Protein AF-A0A1S2HV06-F1 (afdb_monomer_lite)

Structure (mmCIF, N/CA/C/O backbone):
data_AF-A0A1S2HV06-F1
#
_entry.id   AF-A0A1S2HV06-F1
#
loop_
_atom_site.group_PDB
_atom_site.id
_atom_site.type_symbol
_atom_site.label_atom_id
_atom_site.label_alt_id
_atom_site.label_comp_id
_atom_site.label_asym_id
_atom_site.label_entity_id
_atom_site.label_seq_id
_atom_site.pdbx_PDB_ins_code
_atom_site.Cartn_x
_atom_site.Cartn_y
_atom_site.Cartn_z
_atom_site.occupancy
_atom_site.B_iso_or_equiv
_atom_site.auth_seq_id
_atom_site.auth_comp_id
_atom_site.auth_asym_id
_atom_site.auth_atom_id
_atom_site.pdbx_PDB_model_num
ATOM 1 N N . MET A 1 1 ? 19.088 32.016 2.082 1.00 38.19 1 MET A N 1
ATOM 2 C CA . MET A 1 1 ? 18.646 30.700 1.581 1.00 38.19 1 MET A CA 1
ATOM 3 C C . MET A 1 1 ? 19.718 30.198 0.631 1.00 38.19 1 MET A C 1
ATOM 5 O O . MET A 1 1 ? 19.975 30.865 -0.365 1.00 38.19 1 MET A O 1
ATOM 9 N N . THR A 1 2 ? 20.415 29.122 0.999 1.00 57.50 2 THR A N 1
ATOM 10 C CA . THR A 1 2 ? 21.345 28.423 0.097 1.00 57.50 2 THR A CA 1
ATOM 11 C C . THR A 1 2 ? 20.532 27.887 -1.075 1.00 57.50 2 THR A C 1
ATOM 13 O O . THR A 1 2 ? 19.455 27.332 -0.858 1.00 57.50 2 THR A O 1
ATOM 16 N N . LYS A 1 3 ? 20.990 28.148 -2.306 1.00 59.41 3 LYS A N 1
ATOM 17 C CA . LYS A 1 3 ? 20.370 27.581 -3.509 1.00 59.41 3 LYS A CA 1
ATOM 18 C C . LYS A 1 3 ? 20.389 26.051 -3.369 1.00 59.41 3 LYS A C 1
ATOM 20 O O . LYS A 1 3 ? 21.391 25.551 -2.860 1.00 59.41 3 LYS A O 1
ATOM 25 N N . PRO A 1 4 ? 19.317 25.335 -3.749 1.00 60.47 4 PRO A N 1
ATOM 26 C CA . PRO A 1 4 ? 19.344 23.879 -3.744 1.00 60.47 4 PRO A CA 1
ATOM 27 C C . PRO A 1 4 ? 20.562 23.411 -4.544 1.00 60.47 4 PRO A C 1
ATOM 29 O O . PRO A 1 4 ? 20.870 23.982 -5.591 1.00 60.47 4 PRO A O 1
ATOM 32 N N . ASP A 1 5 ? 21.296 22.453 -3.989 1.00 58.47 5 ASP A N 1
ATOM 33 C CA . ASP A 1 5 ? 22.462 21.860 -4.633 1.00 58.47 5 ASP A CA 1
ATOM 34 C C . ASP A 1 5 ? 21.951 21.109 -5.873 1.00 58.47 5 ASP A C 1
ATOM 36 O O . ASP A 1 5 ? 21.229 20.115 -5.765 1.00 58.47 5 ASP A O 1
ATOM 40 N N . HIS A 1 6 ? 22.172 21.686 -7.054 1.00 57.72 6 HIS A N 1
ATOM 41 C CA . HIS A 1 6 ? 21.817 21.055 -8.319 1.00 57.72 6 HIS A CA 1
ATOM 42 C C . HIS A 1 6 ? 22.951 20.092 -8.684 1.00 57.72 6 HIS A C 1
ATOM 44 O O . HIS A 1 6 ? 23.991 20.495 -9.208 1.00 57.72 6 HIS A O 1
ATOM 50 N N . ASP A 1 7 ? 22.749 18.812 -8.370 1.00 54.69 7 ASP A N 1
ATOM 51 C CA . ASP A 1 7 ? 23.652 17.718 -8.722 1.00 54.69 7 ASP A CA 1
ATOM 52 C C . ASP A 1 7 ? 23.701 17.527 -10.254 1.00 54.69 7 ASP A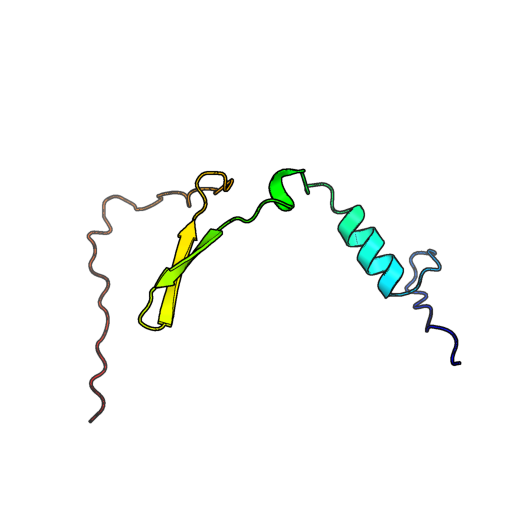 C 1
ATOM 54 O O . ASP A 1 7 ? 22.930 16.760 -10.848 1.00 54.69 7 ASP A O 1
ATOM 58 N N . HIS A 1 8 ? 24.641 18.207 -10.920 1.00 54.94 8 HIS A N 1
ATOM 59 C CA . HIS A 1 8 ? 24.975 18.005 -12.336 1.00 54.94 8 HIS A CA 1
ATOM 60 C C . HIS A 1 8 ? 25.729 16.677 -12.548 1.00 54.94 8 HIS A C 1
ATOM 62 O O . HIS A 1 8 ? 26.910 16.643 -12.897 1.00 54.94 8 HIS A O 1
ATOM 68 N N . LEU A 1 9 ? 25.051 15.549 -12.346 1.00 52.06 9 LEU A N 1
ATOM 69 C CA . LEU A 1 9 ? 25.593 14.219 -12.632 1.00 52.06 9 LEU A CA 1
ATOM 70 C C . LEU A 1 9 ? 25.503 13.896 -14.132 1.00 52.06 9 LEU A C 1
ATOM 72 O O . LEU A 1 9 ? 24.717 13.047 -14.514 1.00 52.06 9 LEU A O 1
ATOM 76 N N . GLY A 1 10 ? 26.311 14.553 -14.973 1.00 55.72 10 GLY A N 1
ATOM 77 C CA . GLY A 1 10 ? 26.735 14.093 -16.315 1.00 55.72 10 GLY A CA 1
ATOM 78 C C . GLY A 1 10 ? 25.680 13.754 -17.389 1.00 55.72 10 GLY A C 1
ATOM 79 O O . GLY A 1 10 ? 26.058 13.490 -18.527 1.00 55.72 10 GLY A O 1
ATOM 80 N N . ASP A 1 11 ? 24.390 13.771 -17.068 1.00 61.72 11 ASP A N 1
ATOM 81 C CA . ASP A 1 11 ? 23.255 13.388 -17.916 1.00 61.72 11 ASP A CA 1
ATOM 82 C C . ASP A 1 11 ? 22.621 14.586 -18.644 1.00 61.72 11 ASP A C 1
ATOM 84 O O . ASP A 1 11 ? 21.721 14.420 -19.466 1.00 61.72 11 ASP A O 1
ATOM 88 N N . GLY A 1 12 ? 23.127 15.797 -18.383 1.00 61.31 12 GLY A N 1
ATOM 89 C CA . GLY A 1 12 ? 22.706 17.036 -19.039 1.00 61.31 12 GLY A CA 1
ATOM 90 C C . GLY A 1 12 ? 21.339 17.555 -18.591 1.00 61.31 12 GLY A C 1
ATOM 91 O O . GLY A 1 12 ? 20.839 18.507 -19.191 1.00 61.31 12 GLY A O 1
ATOM 92 N N . VAL A 1 13 ? 20.737 16.966 -17.552 1.00 62.81 13 VAL A N 1
ATOM 93 C CA . VAL A 1 13 ? 19.421 17.362 -17.041 1.00 62.81 13 VAL A CA 1
ATOM 94 C C . VAL A 1 13 ? 19.590 18.152 -15.744 1.00 62.81 13 VAL A C 1
ATOM 96 O O . VAL A 1 13 ? 19.927 17.605 -14.692 1.00 62.81 13 VAL A O 1
ATOM 99 N N . ASP A 1 14 ? 19.354 19.462 -15.833 1.00 67.81 14 ASP A N 1
ATOM 100 C CA . ASP A 1 14 ? 19.434 20.389 -14.703 1.00 67.81 14 ASP A CA 1
ATOM 101 C C . ASP A 1 14 ? 18.147 20.331 -13.864 1.00 67.81 14 ASP A C 1
ATOM 103 O O . ASP A 1 14 ? 17.171 21.034 -14.124 1.00 67.81 14 ASP A O 1
ATOM 107 N N . MET A 1 15 ? 18.123 19.419 -12.896 1.00 77.00 15 MET A N 1
ATOM 108 C CA . MET A 1 15 ? 17.024 19.220 -11.949 1.00 77.00 15 MET A CA 1
ATOM 109 C C . MET A 1 15 ? 17.606 18.965 -10.564 1.00 77.00 15 MET A C 1
ATOM 111 O O . MET A 1 15 ? 18.651 18.320 -10.440 1.00 77.00 15 MET A O 1
ATOM 115 N N . SER A 1 16 ? 16.917 19.427 -9.519 1.00 80.69 16 SER A N 1
ATOM 116 C CA . SER A 1 16 ? 17.303 19.084 -8.152 1.00 80.69 16 SER A CA 1
ATOM 117 C C . SER A 1 16 ? 17.148 17.579 -7.898 1.00 80.69 16 SER A C 1
ATOM 119 O O . SER A 1 16 ? 16.391 16.879 -8.578 1.00 80.69 16 SER A O 1
ATOM 121 N N . PHE A 1 17 ? 17.848 17.071 -6.882 1.00 78.25 17 PHE A N 1
ATOM 122 C CA . PHE A 1 17 ? 17.762 15.665 -6.480 1.00 78.25 17 PHE A CA 1
ATOM 123 C C . PHE A 1 17 ? 16.312 15.201 -6.240 1.00 78.25 17 PHE A C 1
ATOM 125 O O . PHE A 1 17 ? 15.918 14.132 -6.711 1.00 78.25 17 PHE A O 1
ATOM 132 N N . GLU A 1 18 ? 15.507 16.013 -5.544 1.00 79.75 18 GLU A N 1
ATOM 133 C CA . GLU A 1 18 ? 14.106 15.684 -5.255 1.00 79.75 18 GLU A CA 1
ATOM 134 C C . GLU A 1 18 ? 13.271 15.641 -6.542 1.00 79.75 18 GLU A C 1
ATOM 136 O O . GLU A 1 18 ? 12.518 14.695 -6.754 1.00 79.75 18 GLU A O 1
ATOM 141 N N . GLU A 1 19 ? 13.464 16.591 -7.459 1.00 78.75 19 GLU A N 1
ATOM 142 C CA . GLU A 1 19 ? 12.776 16.594 -8.755 1.00 78.75 19 GLU A CA 1
ATOM 143 C C . GLU A 1 19 ? 13.145 15.372 -9.608 1.00 78.75 19 GLU A C 1
ATOM 145 O O . GLU A 1 19 ? 12.256 14.730 -10.169 1.00 78.75 19 GLU A O 1
ATOM 150 N N . ARG A 1 20 ? 14.426 14.980 -9.654 1.00 79.50 20 ARG A N 1
ATOM 151 C CA . ARG A 1 20 ? 14.881 13.786 -10.391 1.00 79.50 20 ARG A CA 1
ATOM 152 C C . ARG A 1 20 ? 14.324 12.495 -9.794 1.00 79.50 20 ARG A C 1
ATOM 154 O O . ARG A 1 20 ? 13.936 11.589 -10.533 1.00 79.50 20 ARG A O 1
ATOM 161 N N . ARG A 1 21 ? 14.269 12.395 -8.464 1.00 81.06 21 ARG A N 1
ATOM 162 C CA . ARG A 1 21 ? 13.672 11.256 -7.757 1.00 81.06 21 ARG A CA 1
ATOM 163 C C . ARG A 1 21 ? 12.189 11.116 -8.107 1.00 81.06 21 ARG A C 1
ATOM 165 O O . ARG A 1 21 ? 11.758 10.022 -8.465 1.00 81.06 21 ARG A O 1
ATOM 172 N N . GLN A 1 22 ? 11.433 12.214 -8.066 1.00 77.81 22 GLN A N 1
ATOM 173 C CA . GLN A 1 22 ? 10.011 12.228 -8.427 1.00 77.81 22 GLN A CA 1
ATOM 174 C C . GLN A 1 22 ? 9.783 11.907 -9.911 1.00 77.81 22 GLN A C 1
ATOM 176 O O . GLN A 1 22 ? 8.908 11.108 -10.243 1.00 77.81 22 GLN A O 1
ATOM 181 N N . ASP A 1 23 ? 10.595 12.468 -10.809 1.00 74.69 23 ASP A N 1
ATOM 182 C CA . ASP A 1 23 ? 10.550 12.168 -12.244 1.00 74.69 23 ASP A CA 1
ATOM 183 C C . ASP A 1 23 ? 10.887 10.692 -12.527 1.00 74.69 23 ASP A C 1
ATOM 185 O O . ASP A 1 23 ? 10.221 10.058 -13.341 1.00 74.69 23 ASP A O 1
ATOM 189 N N . THR A 1 24 ? 11.829 10.099 -11.787 1.00 71.12 24 THR A N 1
ATOM 190 C CA . THR A 1 24 ? 12.178 8.672 -11.891 1.00 71.12 24 THR A CA 1
ATOM 191 C C . THR A 1 24 ? 11.041 7.767 -11.419 1.00 71.12 24 THR A C 1
ATOM 193 O O . THR A 1 24 ? 10.692 6.824 -12.127 1.00 71.12 24 THR A O 1
ATOM 196 N N . PHE A 1 25 ? 10.412 8.061 -10.275 1.00 70.19 25 PHE A N 1
ATOM 197 C CA . PHE A 1 25 ? 9.238 7.309 -9.814 1.00 70.19 25 PHE A CA 1
ATOM 198 C C . PHE A 1 25 ? 8.053 7.444 -10.774 1.00 70.19 25 PHE A C 1
ATOM 200 O O . PHE A 1 25 ? 7.359 6.467 -11.027 1.00 70.19 25 PHE A O 1
ATOM 207 N N . ARG A 1 26 ? 7.851 8.627 -11.367 1.00 66.69 26 ARG A N 1
ATOM 208 C CA . ARG A 1 26 ? 6.791 8.862 -12.357 1.00 66.69 26 ARG A CA 1
ATOM 209 C C . ARG A 1 26 ? 7.074 8.198 -13.710 1.00 66.69 26 ARG A C 1
ATOM 211 O O . ARG A 1 26 ? 6.137 7.815 -14.404 1.00 66.69 26 ARG A O 1
ATOM 218 N N . ARG A 1 27 ? 8.349 8.086 -14.105 1.00 62.44 27 ARG A N 1
ATOM 219 C CA . ARG A 1 27 ? 8.800 7.413 -15.339 1.00 62.44 27 ARG A CA 1
ATOM 220 C C . ARG A 1 27 ? 9.004 5.912 -15.188 1.00 62.44 27 ARG A C 1
ATOM 222 O O . ARG A 1 27 ? 9.140 5.251 -16.218 1.00 62.44 27 ARG A O 1
ATOM 229 N N . MET A 1 28 ? 9.031 5.368 -13.968 1.00 59.56 28 MET A N 1
ATOM 230 C CA . MET A 1 28 ? 8.961 3.926 -13.724 1.00 59.56 28 MET A CA 1
ATOM 231 C C . MET A 1 28 ? 7.620 3.408 -14.260 1.00 59.56 28 MET A C 1
ATOM 233 O O . MET A 1 28 ? 6.606 3.340 -13.575 1.00 59.56 28 MET A O 1
ATOM 237 N N . SER A 1 29 ? 7.624 3.109 -15.558 1.00 58.00 29 SER A N 1
ATOM 238 C CA . SER A 1 29 ? 6.513 2.547 -16.306 1.00 58.00 29 SER A CA 1
ATOM 239 C C . SER A 1 29 ? 6.212 1.167 -15.737 1.00 58.00 29 SER A C 1
ATOM 241 O O . SER A 1 29 ? 7.029 0.252 -15.837 1.00 58.00 29 SER A O 1
ATOM 243 N N . GLY A 1 30 ? 5.058 1.054 -15.086 1.00 57.97 30 GLY A N 1
ATOM 244 C CA . GLY A 1 30 ? 4.618 -0.173 -14.435 1.00 57.97 30 GLY A CA 1
ATOM 245 C C . GLY A 1 30 ? 3.601 0.059 -13.326 1.00 57.97 30 GLY A C 1
ATOM 246 O O . GLY A 1 30 ? 2.853 -0.866 -13.037 1.00 57.97 30 GLY A O 1
ATOM 247 N N . SER A 1 31 ? 3.540 1.267 -12.755 1.00 54.59 31 SER A N 1
ATOM 248 C CA . SER A 1 31 ? 2.477 1.606 -11.811 1.00 54.59 31 SER A CA 1
ATOM 249 C C . SER A 1 31 ? 1.154 1.789 -12.534 1.00 54.59 31 SER A C 1
ATOM 251 O O . SER A 1 31 ? 1.034 2.602 -13.454 1.00 54.59 31 SER A O 1
ATOM 253 N N . ASP A 1 32 ? 0.180 0.998 -12.118 1.00 65.25 32 ASP A N 1
ATOM 254 C CA . ASP A 1 32 ? -1.196 1.068 -12.573 1.00 65.25 32 ASP A CA 1
ATOM 255 C C . ASP A 1 32 ? -2.096 1.636 -11.458 1.00 65.25 32 ASP A C 1
ATOM 257 O O . ASP A 1 32 ? -1.624 1.952 -10.365 1.00 65.25 32 ASP A O 1
ATOM 261 N N . GLU A 1 33 ? -3.387 1.822 -11.733 1.00 64.44 33 GLU A N 1
ATOM 262 C CA . GLU A 1 33 ? -4.332 2.380 -10.753 1.00 64.44 33 GLU A CA 1
ATOM 263 C C . GLU A 1 33 ? -4.416 1.525 -9.473 1.00 64.44 33 GLU A C 1
ATOM 265 O O . GLU A 1 33 ? -4.598 2.077 -8.387 1.00 64.44 33 GLU A O 1
ATOM 270 N N . HIS A 1 34 ? -4.164 0.215 -9.569 1.00 64.62 34 HIS A N 1
ATOM 271 C CA . HIS A 1 34 ? -4.162 -0.718 -8.443 1.00 64.62 34 HIS A CA 1
ATOM 272 C C . HIS A 1 34 ? -2.977 -0.560 -7.481 1.00 64.62 34 HIS A C 1
ATOM 274 O O . HIS A 1 34 ? -3.040 -1.051 -6.354 1.00 64.62 34 HIS A O 1
ATOM 280 N N . ASP A 1 35 ? -1.898 0.136 -7.860 1.00 66.56 35 ASP A N 1
ATOM 281 C CA . ASP A 1 35 ? -0.788 0.416 -6.935 1.00 66.56 35 ASP A CA 1
ATOM 282 C C . ASP A 1 35 ? -1.188 1.399 -5.819 1.00 66.56 35 ASP A C 1
ATOM 284 O O . ASP A 1 35 ? -0.539 1.438 -4.770 1.00 66.56 35 ASP A O 1
ATOM 288 N N . ALA A 1 36 ? -2.248 2.186 -6.030 1.00 70.25 36 ALA A N 1
ATOM 289 C CA . ALA A 1 36 ? -2.801 3.082 -5.019 1.00 70.25 36 ALA A CA 1
ATOM 290 C C . ALA A 1 36 ? -3.721 2.358 -4.018 1.00 70.25 36 ALA A C 1
ATOM 292 O O . ALA A 1 36 ? -3.983 2.898 -2.938 1.00 70.25 36 ALA A O 1
ATOM 293 N N . ASP A 1 37 ? -4.196 1.153 -4.351 1.00 81.00 37 ASP A N 1
ATOM 294 C CA . ASP A 1 37 ? -5.115 0.393 -3.510 1.00 81.00 37 ASP A CA 1
ATOM 295 C C . ASP A 1 37 ? -4.374 -0.277 -2.330 1.00 81.00 37 ASP A C 1
ATOM 297 O O . ASP A 1 37 ? -3.323 -0.909 -2.514 1.00 81.00 37 ASP A O 1
ATOM 301 N N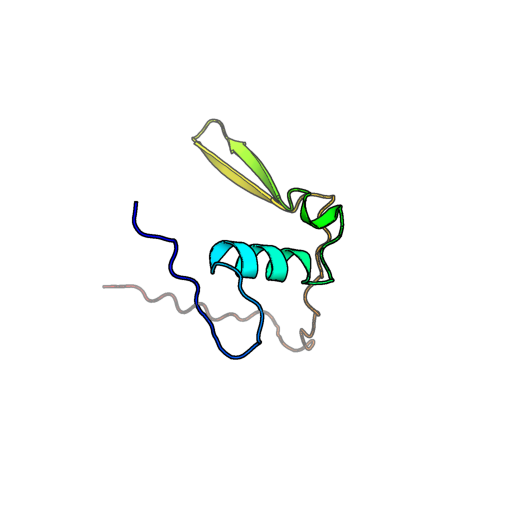 . PRO A 1 38 ? -4.896 -0.184 -1.087 1.00 82.50 38 PRO A N 1
ATOM 302 C CA . PRO A 1 38 ? -4.331 -0.895 0.055 1.00 82.50 38 PRO A CA 1
ATOM 303 C C . PRO A 1 38 ? -4.293 -2.405 -0.195 1.00 82.50 38 PRO A C 1
ATOM 305 O O . PRO A 1 38 ? -5.315 -3.038 -0.440 1.00 82.50 38 PRO A O 1
ATOM 308 N N . ARG A 1 39 ? -3.107 -3.010 -0.079 1.00 86.69 39 ARG A N 1
ATOM 309 C CA . ARG A 1 39 ? -2.927 -4.458 -0.299 1.00 86.69 39 ARG A CA 1
ATOM 310 C C . ARG A 1 39 ? -3.344 -5.324 0.890 1.00 86.69 39 ARG A C 1
ATOM 312 O O . ARG A 1 39 ? -3.386 -6.546 0.773 1.00 86.69 39 ARG A O 1
ATOM 319 N N . VAL A 1 40 ? -3.586 -4.708 2.042 1.00 90.31 40 VAL A N 1
ATOM 320 C CA . VAL A 1 40 ? -3.913 -5.398 3.289 1.00 90.31 40 VAL A CA 1
ATOM 321 C C . VAL A 1 40 ? -5.053 -4.692 4.003 1.00 90.31 40 VAL A C 1
ATO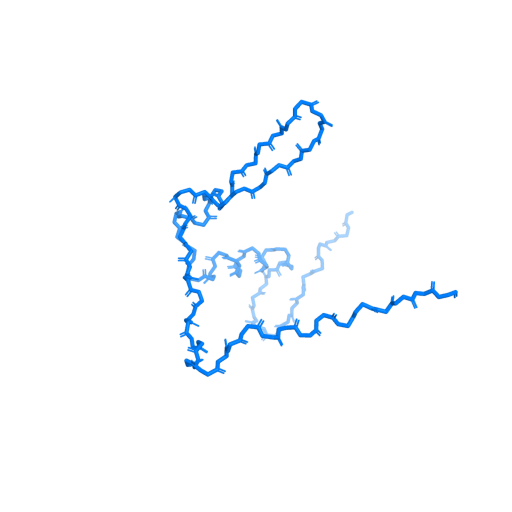M 323 O O . VAL A 1 40 ? -5.131 -3.462 4.002 1.00 90.31 40 VAL A O 1
ATOM 326 N N . GLU A 1 41 ? -5.900 -5.479 4.648 1.00 91.56 41 GLU A N 1
ATOM 327 C CA . GLU A 1 41 ? -6.900 -5.002 5.588 1.00 91.56 41 GLU A CA 1
ATOM 328 C C . GLU A 1 41 ? -6.337 -5.099 7.003 1.00 91.56 41 GLU A C 1
ATOM 330 O O . GLU A 1 41 ? -5.717 -6.092 7.383 1.00 91.56 41 GLU A O 1
ATOM 335 N N . VAL A 1 42 ? -6.523 -4.041 7.791 1.00 93.12 42 VAL A N 1
ATOM 336 C CA . VAL A 1 42 ? -6.031 -3.985 9.169 1.00 93.12 42 VAL A CA 1
ATOM 337 C C . VAL A 1 42 ? -7.220 -3.875 10.104 1.00 93.12 42 VAL A C 1
ATOM 339 O O . VAL A 1 42 ? -7.925 -2.864 10.101 1.00 93.12 42 VAL A O 1
ATOM 342 N N . SER A 1 43 ? -7.416 -4.888 10.943 1.00 91.81 43 SER A N 1
ATOM 343 C CA . SER A 1 43 ? -8.427 -4.876 11.997 1.00 91.81 43 SER A CA 1
ATOM 344 C C . SER A 1 43 ? -7.764 -4.842 13.372 1.00 91.81 43 SER A C 1
ATOM 346 O O . SER A 1 43 ? -6.752 -5.496 13.623 1.00 91.81 43 SER A O 1
ATOM 348 N N . ARG A 1 44 ? -8.312 -4.030 14.280 1.00 92.44 44 ARG A N 1
ATOM 349 C CA . ARG A 1 44 ? -7.877 -3.978 15.680 1.00 92.44 44 ARG A CA 1
ATOM 350 C C . ARG A 1 44 ? -8.884 -4.709 16.550 1.00 92.44 44 ARG A C 1
ATOM 352 O O . ARG A 1 44 ? -10.069 -4.392 16.499 1.00 92.44 44 ARG A O 1
ATOM 359 N N . ALA A 1 45 ? -8.406 -5.669 17.330 1.00 88.88 45 ALA A N 1
ATOM 360 C CA . ALA A 1 45 ? -9.185 -6.300 18.380 1.00 88.88 45 ALA A CA 1
ATOM 361 C C . ALA A 1 45 ? -9.297 -5.365 19.594 1.00 88.88 45 ALA A C 1
ATOM 363 O O . ALA A 1 45 ? -8.449 -4.494 19.803 1.00 88.88 45 ALA A O 1
ATOM 364 N N . GLU A 1 46 ? -10.334 -5.563 20.406 1.00 86.56 46 GLU A N 1
ATOM 365 C CA . GLU A 1 46 ? -10.565 -4.757 21.612 1.00 86.56 46 GLU A CA 1
ATOM 366 C C . GLU A 1 46 ? -9.455 -4.934 22.660 1.00 86.56 46 GLU A C 1
ATOM 368 O O . GLU A 1 46 ? -9.138 -3.992 23.382 1.00 86.56 46 GLU A O 1
ATOM 373 N N . ASP A 1 47 ? -8.792 -6.093 22.669 1.00 88.31 47 ASP A N 1
ATOM 374 C CA . ASP A 1 47 ? -7.649 -6.407 23.535 1.00 88.31 47 ASP A CA 1
ATOM 375 C C . ASP A 1 47 ? -6.341 -5.700 23.114 1.00 88.31 47 ASP A C 1
ATOM 377 O O . ASP A 1 47 ? -5.307 -5.843 23.764 1.00 88.31 47 ASP A O 1
ATOM 381 N N . GLY A 1 48 ? -6.376 -4.914 22.030 1.00 89.06 48 GLY A N 1
ATOM 382 C CA . GLY A 1 48 ? -5.234 -4.161 21.505 1.00 89.06 48 GLY A CA 1
ATOM 383 C C . GLY A 1 48 ? -4.436 -4.886 20.419 1.00 89.06 48 GLY A C 1
ATOM 384 O O . GLY A 1 48 ? -3.545 -4.278 19.821 1.00 89.06 48 GLY A O 1
ATOM 385 N N . ASP A 1 49 ? -4.773 -6.141 20.114 1.00 93.06 49 ASP A N 1
ATOM 386 C CA . ASP A 1 49 ? -4.144 -6.891 19.025 1.00 93.06 49 ASP A CA 1
ATOM 387 C C . ASP A 1 49 ? -4.476 -6.290 17.653 1.00 93.06 49 ASP A C 1
ATOM 389 O O . ASP A 1 49 ? -5.599 -5.854 17.386 1.00 93.06 49 ASP A O 1
ATOM 393 N N . VAL A 1 50 ? -3.500 -6.313 16.744 1.00 95.31 50 VAL A N 1
ATOM 394 C CA . VAL A 1 50 ? -3.667 -5.879 15.352 1.00 95.31 50 VAL A CA 1
ATOM 395 C C . VAL A 1 50 ? -3.590 -7.102 14.446 1.00 95.31 50 VAL A C 1
ATOM 397 O O . VAL A 1 50 ? -2.554 -7.763 14.389 1.00 95.31 50 VAL A O 1
ATOM 400 N N . ARG A 1 51 ? -4.670 -7.392 13.719 1.00 91.75 51 ARG A N 1
ATOM 401 C CA . ARG A 1 51 ? -4.701 -8.410 12.665 1.00 91.75 51 ARG A CA 1
ATOM 402 C C . ARG A 1 51 ? -4.526 -7.736 11.310 1.00 91.75 51 ARG A C 1
ATOM 404 O O . ARG A 1 51 ? -5.129 -6.694 11.051 1.00 91.75 51 ARG A O 1
ATOM 411 N N . ILE A 1 52 ? -3.655 -8.311 10.489 1.00 92.25 52 ILE A N 1
ATOM 412 C CA . ILE A 1 52 ? -3.343 -7.833 9.145 1.00 92.25 52 ILE A CA 1
ATOM 413 C C . ILE A 1 52 ? -3.643 -8.985 8.201 1.00 92.25 52 ILE A C 1
ATOM 415 O O . ILE A 1 52 ? -2.945 -9.999 8.229 1.00 92.25 52 ILE A O 1
ATOM 419 N N . ASP A 1 53 ? -4.665 -8.808 7.381 1.00 90.81 53 ASP A N 1
ATOM 420 C CA . ASP A 1 53 ? -5.101 -9.783 6.392 1.00 90.81 53 ASP A CA 1
ATOM 421 C C . ASP A 1 53 ? -4.802 -9.253 4.986 1.00 90.81 53 ASP A C 1
ATOM 423 O O . ASP A 1 53 ? -4.707 -8.044 4.764 1.00 90.81 53 ASP A O 1
ATOM 427 N N . VAL A 1 54 ? -4.607 -10.151 4.021 1.00 90.00 54 VAL A N 1
ATOM 428 C CA . VAL A 1 54 ? -4.462 -9.749 2.614 1.00 90.00 54 VAL A CA 1
ATOM 429 C C . VAL A 1 54 ? -5.827 -9.288 2.118 1.00 90.00 54 VAL A C 1
ATOM 431 O O . VAL A 1 54 ? -6.798 -10.025 2.263 1.00 90.00 54 VAL A O 1
ATOM 434 N N . ALA A 1 55 ? -5.897 -8.089 1.537 1.00 89.44 55 ALA A N 1
ATOM 435 C CA . ALA A 1 55 ? -7.153 -7.576 1.002 1.00 89.44 55 ALA A CA 1
ATOM 436 C C . ALA A 1 55 ? -7.622 -8.441 -0.178 1.00 89.44 55 ALA A C 1
ATOM 438 O O . ALA A 1 55 ? -6.809 -8.833 -1.017 1.00 89.44 55 ALA A O 1
ATOM 439 N N . ASP A 1 56 ? -8.928 -8.687 -0.291 1.00 86.38 56 ASP A N 1
ATOM 440 C CA . ASP A 1 56 ? -9.494 -9.506 -1.377 1.00 86.38 56 ASP A CA 1
ATOM 441 C C . ASP A 1 56 ? -9.215 -8.919 -2.772 1.00 86.38 56 ASP A C 1
ATOM 443 O O . ASP A 1 56 ? -9.123 -9.639 -3.767 1.00 86.38 56 ASP A O 1
ATOM 447 N N . THR A 1 57 ? -9.062 -7.597 -2.849 1.00 84.62 57 THR A N 1
ATOM 448 C CA . THR A 1 57 ? -8.746 -6.854 -4.075 1.00 84.62 57 THR A CA 1
ATOM 449 C C . THR A 1 57 ? -7.252 -6.826 -4.395 1.00 84.62 57 THR A C 1
ATOM 451 O O . THR A 1 57 ? -6.862 -6.330 -5.453 1.00 84.62 57 THR A O 1
ATOM 454 N N . ALA A 1 58 ? -6.396 -7.343 -3.510 1.00 83.94 58 ALA A N 1
ATOM 455 C CA . ALA A 1 58 ? -4.958 -7.289 -3.699 1.00 83.94 58 ALA A CA 1
ATOM 456 C C . ALA A 1 58 ? -4.524 -8.172 -4.878 1.00 83.94 58 ALA A C 1
ATOM 458 O O . ALA A 1 58 ? -4.702 -9.392 -4.885 1.00 83.94 58 ALA A O 1
ATOM 459 N N . ALA A 1 59 ? -3.854 -7.565 -5.858 1.00 80.88 59 ALA A N 1
ATOM 460 C CA . ALA A 1 59 ? -3.205 -8.289 -6.945 1.00 80.88 59 ALA A CA 1
ATOM 461 C C . ALA A 1 59 ? -1.938 -9.017 -6.441 1.00 80.88 59 ALA A C 1
ATOM 463 O O . ALA A 1 59 ? 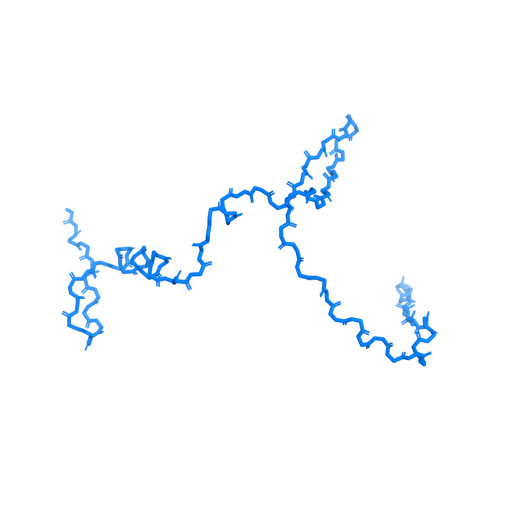-0.814 -8.534 -6.590 1.00 80.88 59 ALA A O 1
ATOM 464 N N . VAL A 1 60 ? -2.106 -10.194 -5.826 1.00 79.12 60 VAL A N 1
ATOM 465 C CA . VAL A 1 60 ? -0.996 -11.032 -5.343 1.00 79.12 60 VAL A CA 1
ATOM 466 C C . VAL A 1 60 ? -0.521 -12.011 -6.415 1.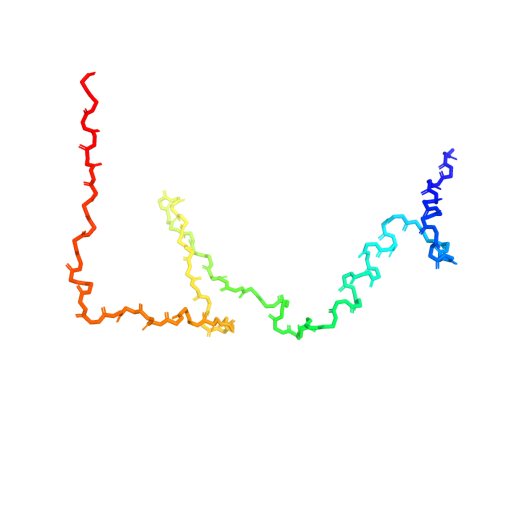00 79.12 60 VAL A C 1
ATOM 468 O O . VAL A 1 60 ? -1.308 -12.699 -7.064 1.00 79.12 60 VAL A O 1
ATOM 471 N N . ARG A 1 61 ? 0.799 -12.121 -6.591 1.00 77.25 61 ARG A N 1
ATOM 472 C CA . ARG A 1 61 ? 1.393 -13.207 -7.379 1.00 77.25 61 ARG A CA 1
ATOM 473 C C . ARG A 1 61 ? 1.664 -14.381 -6.441 1.00 77.25 61 ARG A C 1
ATOM 475 O O . ARG A 1 61 ? 2.560 -14.255 -5.604 1.00 77.25 61 ARG A O 1
ATOM 482 N N . PRO A 1 62 ? 0.932 -15.504 -6.544 1.00 75.19 62 PRO A N 1
ATOM 483 C CA . PRO A 1 62 ? 1.251 -16.672 -5.741 1.00 75.19 62 PRO A CA 1
ATOM 484 C C . PRO A 1 62 ? 2.676 -17.127 -6.073 1.00 75.19 62 PRO A C 1
ATOM 486 O O . PRO A 1 62 ? 3.050 -17.230 -7.244 1.00 75.19 62 PRO A O 1
ATOM 489 N N . GLY A 1 63 ? 3.483 -17.375 -5.042 1.00 72.50 63 GLY A N 1
ATOM 490 C CA . GLY A 1 63 ? 4.802 -17.972 -5.222 1.00 72.50 63 GLY A CA 1
ATOM 491 C C . GLY A 1 63 ? 4.661 -19.320 -5.928 1.00 72.50 63 GLY A C 1
ATOM 492 O O . GLY A 1 63 ? 3.785 -20.115 -5.583 1.00 72.50 63 GLY A O 1
ATOM 493 N N . GLY A 1 64 ? 5.490 -19.571 -6.942 1.00 67.56 64 GLY A N 1
ATOM 494 C CA . GLY A 1 64 ? 5.477 -20.843 -7.658 1.00 67.56 64 GLY A CA 1
ATOM 495 C C . GLY A 1 64 ? 5.691 -21.999 -6.683 1.00 67.56 64 GLY A C 1
ATOM 496 O O . GLY A 1 64 ? 6.716 -22.065 -6.010 1.00 67.56 64 GLY A O 1
ATOM 497 N N . VAL A 1 65 ? 4.729 -22.919 -6.603 1.00 57.50 65 VAL A N 1
ATOM 498 C CA . VAL A 1 65 ? 4.858 -24.154 -5.823 1.00 57.50 65 VAL A CA 1
ATOM 499 C C . VAL A 1 65 ? 5.785 -25.136 -6.539 1.00 57.50 65 VAL A C 1
ATOM 501 O O . VAL A 1 65 ? 5.370 -26.208 -6.960 1.00 57.50 65 VAL A O 1
ATOM 504 N N . THR A 1 66 ? 7.076 -24.830 -6.641 1.00 57.94 66 THR A N 1
ATOM 505 C CA . THR A 1 66 ? 8.083 -25.887 -6.809 1.00 57.94 66 THR A CA 1
ATOM 506 C C . THR A 1 66 ? 8.358 -26.512 -5.442 1.00 57.94 66 THR A C 1
ATOM 508 O O . THR A 1 66 ? 9.486 -26.527 -4.964 1.00 57.94 66 THR A O 1
ATOM 511 N N . ARG A 1 67 ? 7.307 -27.006 -4.778 1.00 57.81 67 ARG A N 1
ATOM 512 C CA . ARG A 1 67 ? 7.480 -28.072 -3.797 1.00 57.81 67 ARG A CA 1
ATOM 513 C C . ARG A 1 67 ? 7.578 -29.334 -4.633 1.00 57.81 67 ARG A C 1
ATOM 515 O O . ARG A 1 67 ? 6.555 -29.865 -5.070 1.00 57.81 67 ARG A O 1
ATOM 522 N N . SER A 1 68 ? 8.804 -29.746 -4.954 1.00 57.28 68 SER A N 1
ATOM 523 C CA . SER A 1 68 ? 9.036 -31.122 -5.389 1.00 57.28 68 SER A CA 1
ATOM 524 C C . SER A 1 68 ? 8.331 -32.016 -4.379 1.00 57.28 68 SER A C 1
ATOM 526 O O . SER A 1 68 ? 8.376 -31.759 -3.178 1.00 57.28 68 SER A O 1
ATOM 528 N N . LYS A 1 69 ? 7.606 -33.014 -4.867 1.00 54.66 69 LYS A N 1
ATOM 529 C CA . LYS A 1 69 ? 6.673 -33.836 -4.087 1.00 54.66 69 LYS A CA 1
ATOM 530 C C . LYS A 1 69 ? 7.353 -34.679 -2.989 1.00 54.66 69 LYS A C 1
ATOM 532 O O . LYS A 1 69 ? 6.669 -35.442 -2.326 1.00 54.66 69 LYS A O 1
ATOM 537 N N . ASP A 1 70 ? 8.664 -34.506 -2.828 1.00 57.09 70 ASP A N 1
ATOM 538 C CA . ASP A 1 70 ? 9.566 -35.160 -1.884 1.00 57.09 70 ASP A CA 1
ATOM 539 C C . ASP A 1 70 ? 9.863 -34.307 -0.628 1.00 57.09 70 ASP A C 1
ATOM 541 O O . ASP A 1 70 ? 10.576 -34.761 0.262 1.00 57.09 70 ASP A O 1
ATOM 545 N N . ASP A 1 71 ? 9.347 -33.073 -0.535 1.00 60.41 71 ASP A N 1
ATOM 546 C CA . ASP A 1 71 ? 9.493 -32.228 0.661 1.00 60.41 71 ASP A CA 1
ATOM 547 C C . ASP A 1 71 ? 8.357 -32.519 1.662 1.00 60.41 71 ASP A C 1
ATOM 549 O O . ASP A 1 71 ? 7.428 -31.731 1.862 1.00 60.41 71 ASP A O 1
ATOM 553 N N . ASP A 1 72 ? 8.401 -33.714 2.258 1.00 58.75 72 ASP A N 1
ATOM 554 C CA . ASP A 1 72 ? 7.557 -34.118 3.386 1.00 58.75 72 ASP A CA 1
ATOM 555 C C . ASP A 1 72 ? 7.993 -33.379 4.663 1.00 58.75 72 ASP A C 1
ATOM 557 O O . ASP A 1 72 ? 8.566 -33.965 5.577 1.00 58.75 72 ASP A O 1
ATOM 561 N N . GLY A 1 73 ? 7.749 -32.068 4.717 1.00 54.28 73 GLY A N 1
ATOM 562 C CA . GLY A 1 73 ? 7.392 -31.325 5.931 1.00 54.28 73 GLY A CA 1
ATOM 563 C C . GLY A 1 73 ? 8.226 -31.515 7.207 1.00 54.28 73 GLY A C 1
ATOM 564 O O . GLY A 1 73 ? 7.696 -31.269 8.288 1.00 54.28 73 GLY A O 1
ATOM 565 N N . GLN A 1 74 ? 9.498 -31.909 7.137 1.00 49.59 74 GLN A N 1
ATOM 566 C CA . GLN A 1 74 ? 10.402 -31.927 8.288 1.00 49.59 74 GLN A CA 1
ATOM 567 C C . GLN A 1 74 ? 11.272 -30.674 8.278 1.00 49.59 74 GLN A C 1
ATOM 569 O O . GLN A 1 74 ? 12.483 -30.719 8.078 1.00 49.59 74 GLN A O 1
ATOM 574 N N . GLY A 1 75 ? 10.636 -29.529 8.525 1.00 47.56 75 GLY A N 1
ATOM 575 C CA . GLY A 1 75 ? 11.351 -28.385 9.068 1.00 47.56 75 GLY A CA 1
ATOM 576 C C . GLY A 1 75 ? 11.807 -28.757 10.473 1.00 47.56 75 GLY A C 1
ATOM 577 O O . GLY A 1 75 ? 11.034 -28.640 11.421 1.00 47.56 75 GLY A O 1
ATOM 578 N N . SER A 1 76 ? 13.037 -29.249 10.609 1.00 50.69 76 SER A N 1
ATOM 579 C CA . SER A 1 76 ? 13.714 -29.379 11.895 1.00 50.69 76 SER A CA 1
ATOM 580 C C . SER A 1 76 ? 13.940 -27.974 12.453 1.00 50.69 76 SER A C 1
ATOM 582 O O . SER A 1 76 ? 14.992 -27.370 12.252 1.00 50.69 76 SER A O 1
ATOM 584 N N . GLY A 1 77 ? 12.915 -27.420 13.099 1.00 56.19 77 GL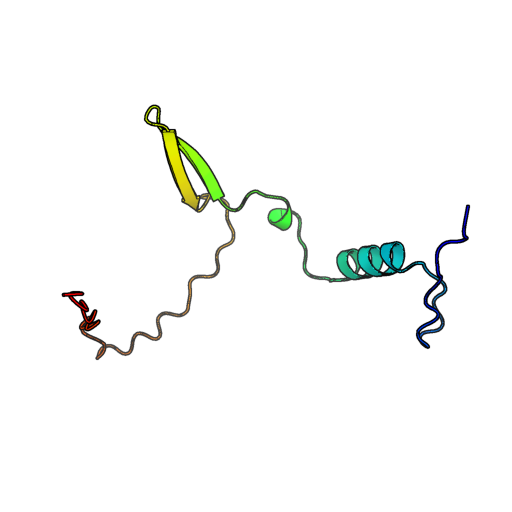Y A N 1
ATOM 585 C CA . GLY A 1 77 ? 13.079 -26.300 14.008 1.00 56.19 77 GLY A CA 1
ATOM 586 C C . GLY A 1 77 ? 13.910 -26.797 15.180 1.00 56.19 77 GLY A C 1
ATOM 587 O O . GLY A 1 77 ? 13.381 -27.431 16.088 1.00 56.19 77 GLY A O 1
ATOM 588 N N . GLU A 1 78 ? 15.220 -26.579 15.116 1.00 49.44 78 GLU A N 1
ATOM 589 C CA . GLU A 1 78 ? 16.104 -26.728 16.264 1.00 49.44 78 GLU A CA 1
ATOM 590 C C . GLU A 1 78 ? 15.614 -25.762 17.352 1.00 49.44 78 GLU A C 1
ATOM 592 O O . GLU A 1 78 ? 15.786 -24.547 17.257 1.00 49.44 78 GLU A O 1
ATOM 597 N N . VAL A 1 79 ? 14.927 -26.299 18.361 1.00 59.59 79 VAL A N 1
ATOM 598 C CA . VAL A 1 79 ? 14.646 -25.584 19.604 1.00 59.59 79 VAL A CA 1
ATOM 599 C C . VAL A 1 79 ? 15.932 -25.585 20.418 1.00 59.59 79 VAL A C 1
ATOM 601 O O . VAL A 1 79 ? 16.280 -26.563 21.072 1.00 59.59 79 VAL A O 1
ATOM 604 N N . VAL A 1 80 ? 16.685 -24.495 20.326 1.00 60.12 80 VAL A N 1
ATOM 605 C CA . VAL A 1 80 ? 17.820 -24.255 21.216 1.00 60.12 80 VAL A CA 1
ATOM 606 C C . VAL A 1 80 ? 17.243 -23.882 22.584 1.00 60.12 80 VAL A C 1
ATOM 608 O O . VAL A 1 80 ? 16.827 -22.744 22.798 1.00 60.12 80 VAL A O 1
ATOM 611 N N . GLU A 1 81 ? 17.140 -24.852 23.495 1.00 60.34 81 GLU A N 1
ATOM 612 C CA . GLU A 1 81 ? 16.917 -24.560 24.914 1.00 60.34 81 GLU A CA 1
ATOM 613 C C . GLU A 1 81 ? 18.171 -23.859 25.458 1.00 60.34 81 GLU A C 1
ATOM 615 O O . GLU A 1 81 ? 19.281 -24.387 25.386 1.00 60.34 81 GLU A O 1
ATOM 620 N N . LEU A 1 82 ? 17.990 -22.628 25.936 1.00 63.81 82 LEU A N 1
ATOM 621 C CA . LEU A 1 82 ? 19.023 -21.832 26.594 1.00 63.81 82 LEU A CA 1
ATOM 622 C C . LEU A 1 82 ? 19.011 -22.194 28.089 1.00 63.81 82 LEU A C 1
ATOM 624 O O . LEU A 1 82 ? 18.036 -21.866 28.766 1.00 63.81 82 LEU A O 1
ATOM 628 N N . ASP A 1 83 ? 20.058 -22.877 28.567 1.00 68.75 83 ASP A N 1
ATOM 629 C CA . ASP A 1 83 ? 20.352 -23.091 30.001 1.00 68.75 83 ASP A CA 1
ATOM 630 C C . ASP A 1 83 ? 20.976 -21.835 30.636 1.00 68.75 83 ASP A C 1
ATOM 632 O O . ASP A 1 83 ? 21.856 -21.214 29.985 1.00 68.75 83 ASP A O 1
#

pLDDT: mean 70.31, std 14.17, range [38.19, 95.31]

Sequence (83 aa):
MTKPDHDHLGDGVDMSFEERRQDTFRRMSGSDEHDADPRVEVSRAEDGDVRIDVADTAAVRPGGVTRSKDDDGQGSGEVVELD

Secondary structure (DSSP, 8-state):
-PPP-----SSS----HHHHHHHHHHH-TT--GGGGS-SEEEEE-TTS-EEEEE-TT----PPP----TT--S----------

Radius of gyration: 23.75 Å; chains: 1; bounding box: 37×66×49 Å

Foldseek 3Di:
DPDQPQPPPPPPDRDHPVRVVVVVVVPPPDDDPCVPPDQWDWDADPVGDIDIGGDPSHPDDPDDPPPPPPPPDPPPPPPPDDD